Protein AF-A0A561W740-F1 (afdb_monomer_lite)

Organism: NCBI:txid1316803

pLDDT: mean 82.24, std 20.93, range [38.34, 98.56]

Foldseek 3Di:
DDDDPPPPPPPPPPPPDDDDVVVVVVVVVVVVVVLCVVCNPDDDVVPDPDFKDWDFDPVLVPCPPDDSVVRIDIDGLVVLVVLVVVVVVDDPPDDDPPVVNVVSVVSNVVVSVVVPDDDPPDDPPDDDDDDPDDDDDDDD

Sequence (140 aa):
MPLCLCRVPTRVVDVTDVLRVQDLRRVCGKLLDVVEEQFGGEIDLERIDVDFYWSIDLRSAFDLYGAPEAGIDLGQSSDDVAELHALLRRPADDVLVLWHDLQHLAGVLRLLAYLDLPKPGGAETSPQAGASGDEPFAAT

Se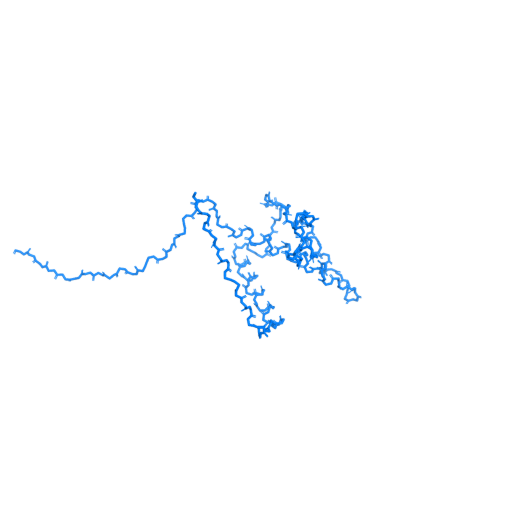condary structure (DSSP, 8-state):
--------------TT----HHHHHHHHHHHHHHHHHHH-S---GGG-S--EEEEE-TTGGG-TTS-GGGGEEEEEHHHHHHHHHHHHHS-TTSPP-HHHHHHHHHHHHHHHHHHTSPPTT-------------------

Structure (mmCIF, N/CA/C/O backbone):
data_AF-A0A561W740-F1
#
_entry.id   AF-A0A561W740-F1
#
loop_
_atom_site.group_PDB
_atom_site.id
_atom_site.type_symbol
_atom_site.label_atom_id
_atom_site.label_alt_id
_atom_site.label_comp_id
_atom_site.label_asym_id
_atom_site.label_entity_id
_atom_site.label_seq_id
_atom_site.pdbx_PDB_ins_code
_atom_site.Cartn_x
_atom_site.Cartn_y
_atom_site.Cartn_z
_atom_site.occupancy
_atom_site.B_iso_or_equiv
_atom_site.auth_seq_id
_atom_site.auth_comp_id
_atom_site.auth_asym_id
_atom_site.auth_atom_id
_atom_site.pdbx_PDB_model_num
ATOM 1 N N . MET A 1 1 ? 7.191 34.341 -27.445 1.00 42.94 1 MET A N 1
ATOM 2 C CA . MET A 1 1 ? 7.233 34.249 -25.970 1.00 42.94 1 MET A CA 1
ATOM 3 C C . MET A 1 1 ? 8.159 33.098 -25.613 1.00 42.94 1 MET A C 1
ATOM 5 O O . MET A 1 1 ? 7.923 32.022 -26.147 1.00 42.94 1 MET A O 1
ATOM 9 N N . PRO A 1 2 ? 9.249 33.300 -24.854 1.00 49.22 2 PRO A N 1
ATOM 10 C CA . PRO A 1 2 ? 10.182 32.217 -24.573 1.00 49.22 2 PRO A CA 1
ATOM 11 C C . PRO A 1 2 ? 9.639 31.334 -23.444 1.00 49.22 2 PRO A C 1
ATOM 13 O O . PRO A 1 2 ? 9.191 31.835 -22.414 1.00 49.22 2 PRO A O 1
ATOM 16 N N . LEU A 1 3 ? 9.666 30.021 -23.669 1.00 44.09 3 LEU A N 1
ATOM 17 C CA . LEU A 1 3 ? 9.343 29.005 -22.674 1.00 44.09 3 LEU A CA 1
ATOM 18 C C . LEU A 1 3 ? 10.391 29.064 -21.557 1.00 44.09 3 LEU A C 1
ATOM 20 O O . LEU A 1 3 ? 11.589 28.929 -21.806 1.00 44.09 3 LEU A O 1
ATOM 24 N N . CYS A 1 4 ? 9.934 29.295 -20.328 1.00 41.56 4 CYS A N 1
ATOM 25 C CA . CYS A 1 4 ? 10.762 29.186 -19.139 1.00 41.56 4 CYS A CA 1
ATOM 26 C C . CYS A 1 4 ? 11.057 27.697 -18.916 1.00 41.56 4 CYS A C 1
ATOM 28 O O . CYS A 1 4 ? 10.184 26.935 -18.508 1.00 41.56 4 CYS A O 1
ATOM 30 N N . LEU A 1 5 ? 12.273 27.266 -19.250 1.00 47.91 5 LEU A N 1
ATOM 31 C CA . LEU A 1 5 ? 12.777 25.947 -18.886 1.00 47.91 5 LEU A CA 1
ATOM 32 C C . LEU A 1 5 ? 12.950 25.916 -17.363 1.00 47.91 5 LEU A C 1
ATOM 34 O O . LEU A 1 5 ? 13.973 26.361 -16.839 1.00 47.91 5 LEU A O 1
ATOM 38 N N . CYS A 1 6 ? 11.955 25.395 -16.644 1.00 40.12 6 CYS A N 1
ATOM 39 C CA . CYS A 1 6 ? 12.134 24.959 -15.266 1.00 40.12 6 CYS A CA 1
ATOM 40 C C . CYS A 1 6 ? 13.156 23.819 -15.272 1.00 40.12 6 CYS A C 1
ATOM 42 O O . CYS A 1 6 ? 12.837 22.660 -15.521 1.00 40.12 6 CYS A O 1
ATOM 44 N N . ARG A 1 7 ? 14.420 24.173 -15.045 1.00 47.84 7 ARG A N 1
ATOM 45 C CA . ARG A 1 7 ? 15.500 23.233 -14.772 1.00 47.84 7 ARG A CA 1
ATOM 46 C C . ARG A 1 7 ? 15.112 22.468 -13.510 1.00 47.84 7 ARG A C 1
ATOM 48 O O . ARG A 1 7 ? 15.222 23.014 -12.417 1.00 47.84 7 ARG A O 1
ATOM 55 N N . VAL A 1 8 ? 14.629 21.236 -13.664 1.00 53.47 8 VAL A N 1
ATOM 56 C CA . VAL A 1 8 ? 14.453 20.312 -12.540 1.00 53.47 8 VAL A CA 1
ATOM 57 C C . VAL A 1 8 ? 15.831 20.172 -11.894 1.00 53.47 8 VAL A C 1
ATOM 59 O O . VAL A 1 8 ? 16.771 19.765 -12.584 1.00 53.47 8 VAL A O 1
ATOM 62 N N . PRO A 1 9 ? 16.027 20.569 -10.626 1.00 45.91 9 PRO A N 1
ATOM 63 C CA . PRO A 1 9 ? 17.284 20.298 -9.962 1.00 45.91 9 PRO A CA 1
ATOM 64 C C . PRO A 1 9 ? 17.392 18.780 -9.821 1.00 45.91 9 PRO A C 1
ATOM 66 O O . PRO A 1 9 ? 16.718 18.171 -8.995 1.00 45.91 9 PRO A O 1
ATOM 69 N N . THR A 1 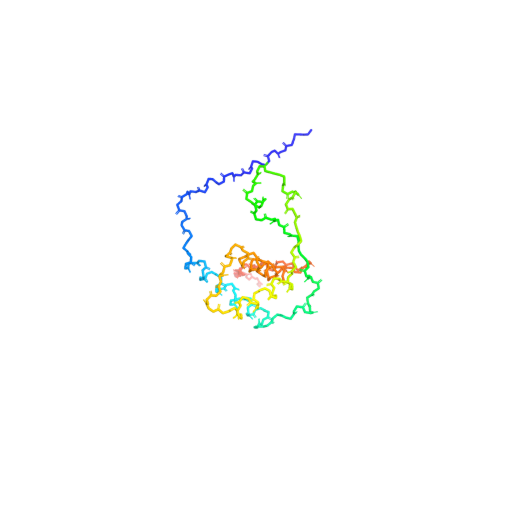10 ? 18.241 18.159 -10.639 1.00 52.53 10 THR A N 1
ATOM 70 C CA . THR A 1 10 ? 18.790 16.838 -10.346 1.00 52.53 10 THR A CA 1
ATOM 71 C C . THR A 1 10 ? 19.532 16.967 -9.025 1.00 52.53 10 THR A C 1
ATOM 73 O O . THR A 1 10 ? 20.695 17.374 -8.995 1.00 52.53 10 THR A O 1
ATOM 76 N N . ARG A 1 11 ? 18.856 16.659 -7.914 1.00 53.34 11 ARG A N 1
ATOM 77 C CA . ARG A 1 11 ? 19.560 16.181 -6.730 1.00 53.34 11 ARG A CA 1
ATOM 78 C C . ARG A 1 11 ? 20.316 14.949 -7.202 1.00 53.34 11 ARG A C 1
ATOM 80 O O . ARG A 1 11 ? 19.715 13.922 -7.496 1.00 53.34 11 ARG A O 1
ATOM 87 N N . VAL A 1 12 ? 21.631 15.089 -7.329 1.00 54.59 12 VAL A N 1
ATOM 88 C CA . VAL A 1 12 ? 22.525 13.946 -7.206 1.00 54.59 12 VAL A CA 1
ATOM 89 C C . VAL A 1 12 ? 22.203 13.392 -5.826 1.00 54.59 12 VAL A C 1
ATOM 91 O O . VAL A 1 12 ? 22.457 14.062 -4.826 1.00 54.59 12 VAL A O 1
ATOM 94 N N . VAL A 1 13 ? 21.508 12.258 -5.776 1.00 57.84 13 VAL A N 1
ATOM 95 C CA . VAL A 1 13 ? 21.392 11.492 -4.540 1.00 57.84 13 VAL A CA 1
ATOM 96 C C . VAL A 1 13 ? 22.833 11.165 -4.179 1.00 57.84 13 VAL A C 1
ATOM 98 O O . VAL A 1 13 ? 23.520 10.508 -4.961 1.00 57.84 13 VAL A O 1
ATOM 101 N N . ASP A 1 14 ? 23.332 11.723 -3.081 1.00 50.41 14 ASP A N 1
ATOM 102 C CA . ASP A 1 14 ? 24.617 11.293 -2.551 1.00 50.41 14 ASP A CA 1
ATOM 103 C C . ASP A 1 14 ? 24.439 9.804 -2.232 1.00 50.41 14 ASP A C 1
ATOM 105 O O . ASP A 1 14 ? 23.558 9.432 -1.456 1.00 50.41 14 ASP A O 1
ATOM 109 N N . VAL A 1 15 ? 25.153 8.928 -2.945 1.00 56.97 15 VAL A N 1
ATOM 110 C CA . VAL A 1 15 ? 24.934 7.470 -2.921 1.00 56.97 15 VAL A CA 1
ATOM 111 C C . VAL A 1 15 ? 25.565 6.889 -1.652 1.00 56.97 15 VAL A C 1
ATOM 113 O O . VAL A 1 15 ? 26.470 6.060 -1.689 1.00 56.97 15 VAL A O 1
ATOM 116 N N . THR A 1 16 ? 25.111 7.384 -0.505 1.00 61.09 16 THR A N 1
ATOM 117 C CA . THR A 1 16 ? 25.452 6.914 0.839 1.00 61.09 16 THR A CA 1
ATOM 118 C C . THR A 1 16 ? 24.219 6.706 1.724 1.00 61.09 16 THR A C 1
ATOM 120 O O . THR A 1 16 ? 24.360 6.195 2.836 1.00 61.09 16 THR A O 1
ATOM 123 N N . ASP A 1 17 ? 23.006 6.982 1.231 1.00 76.00 17 ASP A N 1
ATOM 124 C CA . ASP A 1 17 ? 21.766 6.719 1.965 1.00 76.00 17 ASP A CA 1
ATOM 125 C C . ASP A 1 17 ? 21.437 5.216 1.987 1.00 76.00 17 ASP A C 1
ATOM 127 O O . ASP A 1 17 ? 20.763 4.661 1.118 1.00 76.00 17 ASP A O 1
ATOM 131 N N . VAL A 1 18 ? 21.938 4.524 3.011 1.00 88.75 18 VAL A N 1
ATOM 132 C CA . VAL A 1 18 ? 21.580 3.131 3.297 1.00 88.75 18 VAL A CA 1
ATOM 133 C C . VAL A 1 18 ? 20.199 3.087 3.957 1.00 88.75 18 VAL A C 1
ATOM 135 O O . VAL A 1 18 ? 20.057 3.407 5.137 1.00 88.75 18 VAL A O 1
ATOM 138 N N . LEU A 1 19 ? 19.182 2.604 3.237 1.00 89.81 19 LEU A N 1
ATOM 139 C CA . LEU A 1 19 ? 17.891 2.255 3.837 1.00 89.81 19 LEU A CA 1
ATOM 140 C C . LEU A 1 19 ? 18.016 0.942 4.619 1.00 89.81 19 LEU A C 1
ATOM 142 O O . LEU A 1 19 ? 18.062 -0.149 4.048 1.00 89.81 19 LEU A O 1
ATOM 146 N N . ARG A 1 20 ? 18.029 1.021 5.951 1.00 95.12 20 ARG A N 1
ATOM 147 C CA . ARG A 1 20 ? 17.953 -0.182 6.786 1.00 95.12 20 ARG A CA 1
ATOM 148 C C . ARG A 1 20 ? 16.519 -0.707 6.783 1.00 95.12 20 ARG A C 1
ATOM 150 O O . ARG A 1 20 ? 15.594 0.010 7.152 1.00 95.12 20 ARG A O 1
ATOM 157 N N . VAL A 1 21 ? 16.340 -1.998 6.504 1.00 96.38 21 VAL A N 1
ATOM 158 C CA . VAL A 1 21 ? 15.024 -2.674 6.578 1.00 96.38 21 VAL A CA 1
ATOM 159 C C . VAL A 1 21 ? 14.366 -2.501 7.956 1.00 96.38 21 VAL A C 1
ATOM 161 O O . VAL A 1 21 ? 13.147 -2.410 8.069 1.00 96.38 21 VAL A O 1
ATOM 164 N N . GLN A 1 22 ? 15.167 -2.409 9.022 1.00 97.50 22 GLN A N 1
ATOM 165 C CA . GLN A 1 22 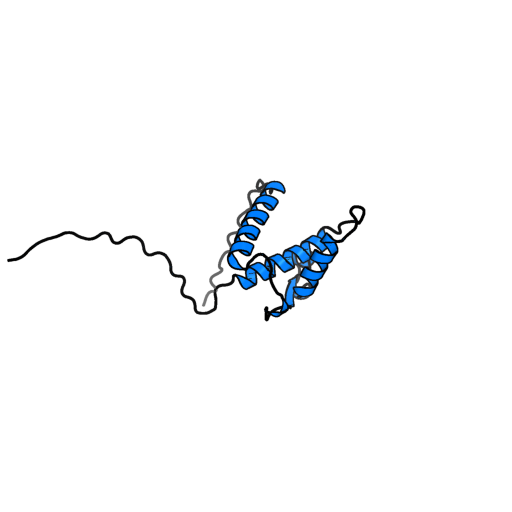? 14.658 -2.130 10.365 1.00 97.50 22 GLN A CA 1
ATOM 166 C C . GLN A 1 22 ? 14.040 -0.731 10.486 1.00 97.50 22 GLN A C 1
ATOM 168 O O . GLN A 1 22 ? 13.037 -0.577 11.179 1.00 97.50 22 GLN A O 1
ATOM 173 N N . ASP A 1 23 ? 14.621 0.272 9.831 1.00 97.06 23 ASP A N 1
ATOM 174 C CA . ASP A 1 23 ? 14.085 1.630 9.847 1.00 97.06 23 ASP A CA 1
ATOM 175 C C . ASP A 1 23 ? 12.818 1.711 8.994 1.00 97.06 23 ASP A C 1
ATOM 177 O O . ASP A 1 23 ? 11.838 2.295 9.447 1.00 97.06 23 ASP A O 1
ATOM 181 N N . LEU A 1 24 ? 12.771 1.001 7.858 1.00 96.31 24 LEU A N 1
ATOM 182 C CA . LEU A 1 24 ? 11.537 0.830 7.085 1.00 96.31 24 LEU A CA 1
ATOM 183 C C . LEU A 1 24 ? 10.418 0.228 7.947 1.00 96.31 24 LEU A C 1
ATOM 185 O O . LEU A 1 24 ? 9.336 0.798 8.027 1.00 96.31 24 LEU A O 1
ATOM 189 N N . ARG A 1 25 ? 10.694 -0.861 8.677 1.00 98.25 25 ARG A N 1
ATOM 190 C CA . ARG A 1 25 ? 9.710 -1.478 9.583 1.00 98.25 25 ARG A CA 1
ATOM 191 C C . ARG A 1 25 ? 9.200 -0.501 10.646 1.00 98.25 25 ARG A C 1
ATOM 193 O O . ARG A 1 25 ? 8.010 -0.486 10.933 1.00 98.25 25 ARG A O 1
ATOM 200 N N . ARG A 1 26 ? 10.090 0.308 11.233 1.00 98.31 26 ARG A N 1
ATOM 201 C CA . ARG A 1 26 ? 9.721 1.315 12.246 1.00 98.31 26 ARG A CA 1
ATOM 202 C C . ARG A 1 26 ? 8.848 2.420 11.664 1.00 98.31 26 ARG A C 1
ATOM 204 O O . ARG A 1 26 ? 7.908 2.840 12.325 1.00 98.31 26 ARG A O 1
ATOM 211 N N . VAL A 1 27 ? 9.171 2.901 10.465 1.00 97.69 27 VAL A N 1
ATOM 212 C CA . VAL A 1 27 ? 8.371 3.922 9.778 1.00 97.69 27 VAL A CA 1
ATOM 213 C C . VAL A 1 27 ? 6.999 3.362 9.420 1.00 97.69 27 VAL A C 1
ATOM 215 O O . VAL A 1 27 ? 6.006 4.002 9.741 1.00 97.69 27 VAL A O 1
ATOM 218 N N . CYS A 1 28 ? 6.930 2.152 8.855 1.00 97.50 28 CYS A N 1
ATOM 219 C CA . CYS A 1 28 ? 5.657 1.488 8.575 1.00 97.50 28 CYS A CA 1
ATOM 220 C C . CYS A 1 28 ? 4.808 1.338 9.841 1.00 97.50 28 CYS A C 1
ATOM 222 O O . CYS A 1 28 ? 3.646 1.711 9.809 1.00 97.50 28 CYS A O 1
ATOM 224 N N . GLY A 1 29 ? 5.388 0.872 10.955 1.00 98.19 29 GLY A N 1
ATOM 225 C CA . GLY A 1 29 ? 4.671 0.770 12.231 1.00 98.19 29 GLY A CA 1
ATOM 226 C C . GLY A 1 29 ? 4.072 2.106 12.669 1.00 98.19 29 GLY A C 1
ATOM 227 O O . GLY A 1 29 ? 2.870 2.198 12.840 1.00 98.19 29 GLY A O 1
ATOM 228 N N . LYS A 1 30 ? 4.882 3.172 12.714 1.00 98.50 30 LYS A N 1
ATOM 229 C CA . LYS A 1 30 ? 4.399 4.514 13.084 1.00 98.50 30 LYS A CA 1
ATOM 230 C C . LYS A 1 30 ? 3.262 5.024 12.198 1.00 98.50 30 LYS A C 1
ATOM 232 O O . LYS A 1 30 ? 2.365 5.692 12.692 1.00 98.50 30 LYS A O 1
ATOM 237 N N . LEU A 1 31 ? 3.337 4.783 10.889 1.00 98.38 31 LEU A N 1
ATOM 238 C CA . LEU A 1 31 ? 2.295 5.219 9.959 1.00 98.38 31 LEU A CA 1
ATOM 239 C C . LEU A 1 31 ? 1.015 4.401 10.136 1.00 98.38 31 LEU A C 1
ATOM 241 O O . LEU A 1 31 ? -0.068 4.969 10.089 1.00 98.38 31 LEU A O 1
ATOM 245 N N . LEU A 1 32 ? 1.138 3.092 10.367 1.00 97.94 32 LEU A N 1
ATOM 246 C CA . LEU A 1 32 ? -0.006 2.222 10.625 1.00 97.94 32 LEU A CA 1
ATOM 247 C C . LEU A 1 32 ? -0.666 2.525 11.977 1.00 97.94 32 LEU A C 1
ATOM 249 O O . LEU A 1 32 ? -1.888 2.514 12.034 1.00 97.94 32 LEU A O 1
ATOM 253 N N . ASP A 1 33 ? 0.106 2.891 13.006 1.00 98.56 33 ASP A N 1
ATOM 254 C CA . ASP A 1 33 ? -0.435 3.370 14.286 1.00 98.56 33 ASP A CA 1
ATOM 255 C C . ASP A 1 33 ? -1.322 4.614 14.062 1.00 98.56 33 ASP A C 1
ATOM 257 O O . ASP A 1 33 ? -2.450 4.677 14.538 1.00 98.56 33 ASP A O 1
ATOM 261 N N . VAL A 1 34 ? -0.854 5.583 13.261 1.00 98.19 34 VAL A N 1
ATOM 262 C CA . VAL A 1 34 ? -1.638 6.786 12.913 1.00 98.19 34 VAL A CA 1
ATOM 263 C C . VAL A 1 34 ? -2.876 6.439 12.077 1.00 98.19 34 VAL A C 1
ATOM 265 O O . VAL A 1 34 ? -3.935 7.025 12.277 1.00 98.19 34 VAL A O 1
ATOM 268 N N . VAL A 1 35 ? -2.770 5.494 11.140 1.00 97.62 35 VAL A N 1
ATOM 269 C CA . VAL A 1 35 ? -3.922 5.003 10.363 1.00 97.62 35 VAL A CA 1
ATOM 270 C C . VAL A 1 35 ? -4.972 4.389 11.289 1.00 97.62 35 VAL A C 1
ATOM 272 O O . VAL A 1 35 ? -6.149 4.713 11.158 1.00 97.62 35 VAL A O 1
ATOM 275 N N . GLU A 1 36 ? -4.564 3.552 12.242 1.00 98.00 36 GLU A N 1
ATOM 276 C CA . GLU A 1 36 ? -5.470 2.938 13.216 1.00 98.00 36 GLU A CA 1
ATOM 277 C C . GLU A 1 36 ? -6.125 3.989 14.127 1.00 98.00 36 GLU A C 1
ATOM 279 O O . GLU A 1 36 ? -7.327 3.921 14.382 1.00 98.00 36 GLU A O 1
ATOM 284 N N . GLU A 1 37 ? -5.380 5.010 14.560 1.00 97.94 37 GLU A N 1
ATOM 285 C CA . GLU A 1 37 ? -5.930 6.142 15.320 1.00 97.94 37 GLU A CA 1
ATOM 286 C C . GLU A 1 37 ? -6.981 6.936 14.524 1.00 97.94 37 GLU A C 1
ATOM 288 O O . GLU A 1 37 ? -7.986 7.370 15.094 1.00 97.94 37 GLU A O 1
ATOM 293 N N . GLN A 1 38 ? -6.765 7.137 13.220 1.00 96.00 38 GLN A N 1
ATOM 294 C CA . GLN A 1 38 ? -7.649 7.941 12.368 1.00 96.00 38 GLN A CA 1
ATOM 295 C C . GLN A 1 38 ? -8.880 7.180 11.860 1.00 96.00 38 GLN A C 1
ATOM 297 O O . GLN A 1 38 ? -9.982 7.733 11.839 1.00 96.00 38 GLN A O 1
ATOM 302 N N . PHE A 1 39 ? -8.702 5.931 11.432 1.00 95.44 39 PHE A N 1
ATOM 303 C CA . PHE A 1 39 ? -9.732 5.151 10.738 1.00 95.44 39 PHE A CA 1
ATOM 304 C C . PHE A 1 39 ? -10.296 4.001 11.584 1.00 95.44 39 PHE A C 1
ATOM 306 O O . PHE A 1 39 ? -11.320 3.426 11.218 1.00 95.44 39 PHE A O 1
ATOM 313 N N . GLY A 1 40 ? -9.686 3.707 12.735 1.00 96.38 40 GLY A N 1
ATOM 314 C CA . GLY A 1 40 ? -9.994 2.547 13.567 1.00 96.38 40 GLY A CA 1
ATOM 315 C C . GLY A 1 40 ? -9.188 1.305 13.174 1.00 96.38 40 GLY A C 1
ATOM 316 O O . GLY A 1 40 ? -8.475 1.286 12.173 1.00 96.38 40 GLY A O 1
ATOM 317 N N . GLY A 1 41 ? -9.322 0.238 13.967 1.00 95.88 41 GLY A N 1
ATOM 318 C CA . GLY A 1 41 ? -8.618 -1.035 13.740 1.00 95.88 41 GLY A CA 1
ATOM 319 C C . GLY A 1 41 ? -9.166 -1.881 12.583 1.00 95.88 41 GLY A C 1
ATOM 320 O O . GLY A 1 41 ? -8.581 -2.907 12.245 1.00 95.88 41 GLY A O 1
ATOM 321 N N . GLU A 1 42 ? -10.280 -1.469 11.974 1.00 95.25 42 GLU A N 1
ATOM 322 C CA . GLU A 1 42 ? -10.905 -2.144 10.837 1.00 95.25 42 GLU A CA 1
ATOM 323 C C . GLU A 1 42 ? -11.351 -1.109 9.802 1.00 95.25 42 GLU A C 1
ATOM 325 O O . GLU A 1 42 ? -11.991 -0.113 10.138 1.00 95.25 42 GLU A O 1
ATOM 330 N N . ILE A 1 43 ? -11.038 -1.371 8.533 1.00 93.81 43 ILE A N 1
ATOM 331 C CA . ILE A 1 43 ? -11.474 -0.556 7.400 1.00 93.81 43 ILE A CA 1
ATOM 332 C C . ILE A 1 43 ? -12.434 -1.398 6.567 1.00 93.81 43 ILE A C 1
ATOM 334 O O . ILE A 1 43 ? -12.045 -2.393 5.959 1.00 93.81 43 ILE A O 1
ATOM 338 N N . ASP A 1 44 ? -13.697 -0.988 6.553 1.00 94.06 44 ASP A N 1
ATOM 339 C CA . ASP A 1 44 ? -14.753 -1.644 5.790 1.00 94.06 44 ASP A CA 1
ATOM 340 C C . ASP A 1 44 ? -14.756 -1.137 4.340 1.00 94.06 44 ASP A C 1
ATOM 342 O O . ASP A 1 44 ? -15.190 -0.015 4.058 1.00 94.06 44 ASP A O 1
ATOM 346 N N . LEU A 1 45 ? -14.261 -1.976 3.423 1.00 93.50 45 LEU A N 1
ATOM 347 C CA . LEU A 1 45 ? -14.176 -1.653 1.998 1.00 93.50 45 LEU A CA 1
ATOM 348 C C . LEU A 1 45 ? -15.549 -1.444 1.345 1.00 93.50 45 LEU A C 1
ATOM 350 O O . LEU A 1 45 ? -15.629 -0.706 0.370 1.00 93.50 45 LEU A O 1
ATOM 354 N N . GLU A 1 46 ? -16.637 -2.018 1.875 1.00 93.19 46 GLU A N 1
ATOM 355 C CA . GLU A 1 46 ? -17.984 -1.812 1.313 1.00 93.19 46 GLU A CA 1
ATOM 356 C C . GLU A 1 46 ? -18.473 -0.367 1.497 1.00 93.19 46 GLU A C 1
ATOM 358 O O . GLU A 1 46 ? -19.375 0.097 0.796 1.00 93.19 46 GLU A O 1
ATOM 363 N N . ARG A 1 47 ? -17.880 0.362 2.450 1.00 92.38 47 ARG A N 1
ATOM 364 C CA . ARG A 1 47 ? -18.203 1.764 2.754 1.00 92.38 47 ARG A CA 1
ATOM 365 C C . ARG A 1 47 ? -17.332 2.758 1.993 1.00 92.38 47 ARG A C 1
ATOM 367 O O . ARG A 1 47 ? -17.537 3.964 2.145 1.00 92.38 47 ARG A O 1
ATOM 374 N N . ILE A 1 48 ? -16.369 2.267 1.220 1.00 92.81 48 ILE A N 1
ATOM 375 C CA . ILE A 1 48 ? -15.453 3.066 0.415 1.00 92.81 48 ILE A CA 1
ATOM 376 C C . ILE A 1 48 ? -15.969 3.069 -1.027 1.00 92.81 48 ILE A C 1
ATOM 378 O O . ILE A 1 48 ? -16.325 2.036 -1.584 1.00 92.81 48 ILE A O 1
ATOM 382 N N . ASP A 1 49 ? -16.036 4.248 -1.639 1.00 92.81 49 ASP A N 1
ATOM 383 C CA . ASP A 1 49 ? -16.573 4.457 -2.990 1.00 92.81 49 ASP A CA 1
ATOM 384 C C . ASP A 1 49 ? -15.517 4.336 -4.105 1.00 92.81 49 ASP A C 1
ATOM 386 O O . ASP A 1 49 ? -15.819 4.545 -5.282 1.00 92.81 49 ASP A O 1
ATOM 390 N N . VAL A 1 50 ? -14.288 3.962 -3.745 1.00 93.94 50 VAL A N 1
ATOM 391 C CA . VAL A 1 50 ? -13.165 3.709 -4.647 1.00 93.94 50 VAL A CA 1
ATOM 392 C C . VAL A 1 50 ? -12.627 2.293 -4.445 1.00 93.94 50 VAL A C 1
ATOM 394 O O . VAL A 1 50 ? -12.380 1.862 -3.324 1.00 93.94 50 VAL A O 1
ATOM 397 N N . ASP A 1 51 ? -12.415 1.574 -5.544 1.00 96.88 51 ASP A N 1
ATOM 398 C CA . ASP A 1 51 ? -11.790 0.245 -5.517 1.00 96.88 51 ASP A CA 1
ATOM 399 C C . ASP A 1 51 ? -10.623 0.183 -6.506 1.00 96.88 51 ASP A C 1
ATOM 401 O O . ASP A 1 51 ? -9.498 -0.164 -6.148 1.00 96.88 51 ASP A O 1
ATOM 405 N N . PHE A 1 52 ? -10.862 0.628 -7.739 1.00 97.81 52 PHE A N 1
ATOM 406 C CA . PHE A 1 52 ? -9.847 0.664 -8.785 1.00 97.81 52 PHE A CA 1
ATOM 407 C C . PHE A 1 52 ? -8.921 1.874 -8.671 1.00 97.81 52 PHE A C 1
ATOM 409 O O . PHE A 1 52 ? -9.359 2.994 -8.400 1.00 97.81 52 PHE A O 1
ATOM 416 N N . TYR A 1 53 ? -7.647 1.664 -8.986 1.00 97.06 53 TYR A N 1
ATOM 417 C CA . TYR A 1 53 ? -6.6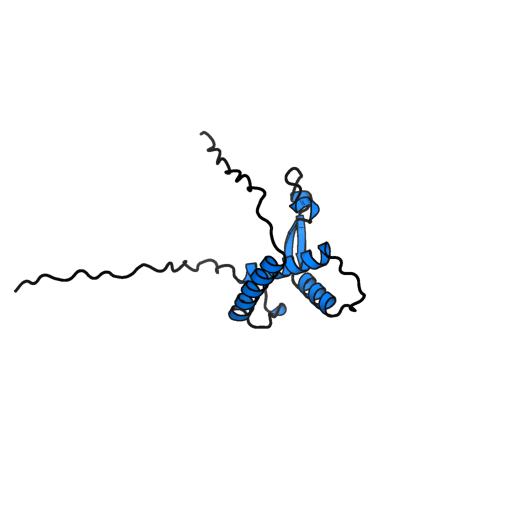60 2.727 -9.131 1.00 97.06 53 TYR A CA 1
ATOM 418 C C . TYR A 1 53 ? -5.752 2.469 -10.332 1.00 97.06 53 TYR A C 1
ATOM 420 O O . TYR A 1 53 ? -5.480 1.330 -10.704 1.00 97.06 53 TYR A O 1
ATOM 428 N N . TRP A 1 54 ? -5.245 3.546 -10.930 1.00 97.00 54 TRP A N 1
ATOM 429 C CA . TRP A 1 54 ? -4.200 3.436 -11.943 1.00 97.00 54 TRP A CA 1
ATOM 430 C C . TRP A 1 54 ? -2.883 3.033 -11.287 1.00 97.00 54 TRP A C 1
ATOM 432 O O . TRP A 1 54 ? -2.411 3.693 -10.355 1.00 97.00 54 TRP A O 1
ATOM 442 N N . SER A 1 55 ? -2.279 1.970 -11.795 1.00 94.44 55 SER A N 1
ATOM 443 C CA . SER A 1 55 ? -0.945 1.518 -11.434 1.00 94.44 55 SER A CA 1
ATOM 444 C C . SER A 1 55 ? -0.023 1.605 -12.653 1.00 94.44 55 SER A C 1
ATOM 446 O O . SER A 1 55 ? -0.459 1.823 -13.784 1.00 94.44 55 SER A O 1
ATOM 448 N N . ILE A 1 56 ? 1.279 1.510 -12.408 1.00 94.19 56 ILE A N 1
ATOM 449 C CA . ILE A 1 56 ? 2.276 1.305 -13.457 1.00 94.19 56 ILE A CA 1
ATOM 450 C C . ILE A 1 56 ? 2.978 0.001 -13.105 1.00 94.19 56 ILE A C 1
ATOM 452 O O . ILE A 1 56 ? 3.368 -0.182 -11.944 1.00 94.19 56 ILE A O 1
ATOM 456 N N . ASP A 1 57 ? 3.129 -0.903 -14.071 1.00 90.88 57 ASP A N 1
ATOM 457 C CA . ASP A 1 57 ? 3.816 -2.169 -13.845 1.00 90.88 57 ASP A CA 1
ATOM 458 C C . ASP A 1 57 ? 5.251 -1.938 -13.338 1.00 90.88 57 ASP A C 1
ATOM 460 O O . ASP A 1 57 ? 5.900 -0.932 -13.640 1.00 90.88 57 ASP A O 1
ATOM 464 N N . LEU A 1 58 ? 5.770 -2.883 -12.549 1.00 92.00 58 LEU A N 1
ATOM 465 C CA . LEU A 1 58 ? 7.032 -2.693 -11.832 1.00 92.00 58 LEU A CA 1
ATOM 466 C C . LEU A 1 58 ? 8.226 -2.436 -12.757 1.00 92.00 58 LEU A C 1
ATOM 468 O O . LEU A 1 58 ? 9.168 -1.768 -12.350 1.00 92.00 58 LEU A O 1
ATOM 472 N N . ARG A 1 59 ? 8.232 -2.965 -13.983 1.00 91.88 59 ARG A N 1
ATOM 473 C CA . ARG A 1 59 ? 9.354 -2.738 -14.901 1.00 91.88 59 ARG A CA 1
ATOM 474 C C . ARG A 1 59 ? 9.276 -1.329 -15.464 1.00 91.88 59 ARG A C 1
ATOM 476 O O . ARG A 1 59 ? 10.269 -0.608 -15.394 1.00 91.88 59 ARG A O 1
ATOM 483 N N . SER A 1 60 ? 8.100 -0.925 -15.936 1.00 94.06 60 SER A N 1
ATOM 484 C CA . SER A 1 60 ? 7.878 0.420 -16.473 1.00 94.06 60 SER A CA 1
ATOM 485 C C . SER A 1 60 ? 8.062 1.506 -15.411 1.00 94.06 60 SER A C 1
ATOM 487 O O . SER A 1 60 ? 8.615 2.561 -15.705 1.00 94.06 60 SER A O 1
ATOM 489 N N . ALA A 1 61 ? 7.709 1.236 -14.149 1.00 92.81 61 ALA A N 1
ATOM 490 C CA . ALA A 1 61 ? 7.904 2.170 -13.038 1.00 92.81 61 ALA A CA 1
ATOM 491 C C . ALA A 1 61 ? 9.384 2.529 -12.779 1.00 92.81 61 ALA A C 1
ATOM 493 O O . ALA A 1 61 ? 9.666 3.565 -12.175 1.00 92.81 61 ALA A O 1
ATOM 494 N N . PHE A 1 62 ? 10.325 1.693 -13.234 1.00 94.19 62 PHE A N 1
ATOM 495 C CA . PHE A 1 62 ? 11.770 1.918 -13.110 1.00 94.19 62 PHE A CA 1
ATOM 496 C C . PHE A 1 62 ? 12.468 2.157 -14.462 1.00 94.19 62 PHE A C 1
ATOM 498 O O . PHE A 1 62 ? 13.679 2.392 -14.483 1.00 94.19 62 PHE A O 1
ATOM 505 N N . ASP A 1 63 ? 11.734 2.147 -15.579 1.00 94.19 63 ASP A N 1
ATOM 506 C CA . ASP A 1 63 ? 12.256 2.469 -16.909 1.00 94.19 63 ASP A CA 1
ATOM 507 C C . ASP A 1 63 ? 11.970 3.931 -17.275 1.00 94.19 63 ASP A C 1
ATOM 509 O O . ASP A 1 63 ? 11.001 4.262 -17.955 1.00 94.19 63 ASP A O 1
ATOM 513 N N . LEU A 1 64 ? 12.853 4.826 -16.827 1.00 90.38 64 LEU A N 1
ATOM 514 C CA . LEU A 1 64 ? 12.727 6.270 -17.056 1.00 90.38 64 LEU A CA 1
ATOM 515 C C . LEU A 1 64 ? 12.797 6.672 -18.542 1.00 90.38 64 LEU A C 1
ATOM 517 O O . LEU A 1 64 ? 12.365 7.768 -18.900 1.00 90.38 64 LEU A O 1
ATOM 521 N N . TYR A 1 65 ? 13.394 5.834 -19.390 1.00 93.25 65 TYR A N 1
ATOM 522 C CA . TYR A 1 65 ? 13.592 6.133 -20.811 1.00 93.25 65 TYR A CA 1
ATOM 523 C C . TYR A 1 65 ? 12.569 5.435 -21.712 1.00 93.25 65 TYR A C 1
ATOM 525 O O . TYR A 1 65 ? 12.492 5.753 -22.902 1.00 93.25 65 TYR A O 1
ATOM 533 N N . GLY A 1 66 ? 11.805 4.497 -21.155 1.00 88.81 66 GLY A N 1
ATOM 534 C CA . GLY A 1 66 ? 10.677 3.851 -21.804 1.00 88.81 66 GLY A CA 1
ATOM 535 C C . GLY A 1 66 ? 9.448 4.754 -21.912 1.00 88.81 66 GLY A C 1
ATOM 536 O O . GLY A 1 66 ? 9.429 5.899 -21.461 1.00 88.81 66 GLY A O 1
ATOM 537 N N . ALA A 1 67 ? 8.405 4.212 -22.538 1.00 88.31 67 ALA A N 1
ATOM 538 C CA . ALA A 1 67 ? 7.093 4.841 -22.647 1.00 88.31 67 ALA A CA 1
ATOM 539 C C . ALA A 1 67 ? 6.215 4.383 -21.463 1.00 88.31 67 ALA A C 1
ATOM 541 O O . ALA A 1 67 ? 5.709 3.257 -21.508 1.00 88.31 67 ALA A O 1
ATOM 542 N N . PRO A 1 68 ? 6.040 5.188 -20.395 1.00 86.19 68 PRO A N 1
ATOM 543 C CA . PRO A 1 68 ? 5.325 4.760 -19.189 1.00 86.19 68 PRO A CA 1
ATOM 544 C C . PRO A 1 68 ? 3.856 4.413 -19.458 1.00 86.19 68 PRO A C 1
ATOM 546 O O . PRO A 1 68 ? 3.288 3.584 -18.754 1.00 86.19 68 PRO A O 1
ATOM 549 N N . GLU A 1 69 ? 3.245 4.992 -20.495 1.00 91.38 69 GLU A N 1
ATOM 550 C CA . GLU A 1 69 ? 1.877 4.693 -20.919 1.00 91.38 69 GLU A CA 1
ATOM 551 C C . GLU A 1 69 ? 1.671 3.235 -21.344 1.00 91.38 69 GLU A C 1
ATOM 553 O O . GLU A 1 69 ? 0.568 2.714 -21.206 1.00 91.38 69 GLU A O 1
ATOM 558 N N . ALA A 1 70 ? 2.725 2.566 -21.825 1.00 87.88 70 ALA A N 1
ATOM 559 C CA . ALA A 1 70 ? 2.668 1.154 -22.193 1.00 87.88 70 ALA A CA 1
ATOM 560 C C . ALA A 1 70 ? 2.601 0.230 -20.967 1.00 87.88 70 ALA A C 1
ATOM 562 O O . ALA A 1 70 ? 2.214 -0.928 -21.105 1.00 87.88 70 ALA A O 1
ATOM 563 N N . GLY A 1 71 ? 2.981 0.747 -19.797 1.00 90.56 71 GLY A N 1
ATOM 564 C CA . GLY A 1 71 ? 2.955 0.045 -18.520 1.00 90.56 71 GLY A CA 1
ATOM 565 C C . GLY A 1 71 ? 1.826 0.473 -17.594 1.00 90.56 71 GLY A C 1
ATOM 566 O O . GLY A 1 71 ? 1.819 0.052 -16.441 1.00 90.56 71 GLY A O 1
ATOM 567 N N . ILE A 1 72 ? 0.906 1.333 -18.051 1.00 95.38 72 ILE A N 1
ATOM 568 C CA . ILE A 1 72 ? -0.280 1.687 -17.266 1.00 95.38 72 ILE A CA 1
ATOM 569 C C . ILE A 1 72 ? -1.155 0.444 -17.131 1.00 95.38 72 ILE A C 1
ATOM 571 O O . ILE A 1 72 ? -1.551 -0.160 -18.127 1.00 95.38 72 ILE A O 1
ATOM 575 N N . ASP A 1 73 ? -1.487 0.120 -15.890 1.00 93.56 73 ASP A N 1
ATOM 576 C CA . ASP A 1 73 ? -2.331 -1.007 -15.523 1.00 93.56 73 ASP A CA 1
ATOM 577 C C . ASP A 1 73 ? -3.390 -0.567 -14.497 1.00 93.56 73 ASP A C 1
ATOM 579 O O . ASP A 1 73 ? -3.392 0.572 -14.010 1.00 93.56 73 ASP A O 1
ATOM 583 N N . LEU A 1 74 ? -4.337 -1.452 -14.201 1.00 95.31 74 LEU A N 1
ATOM 584 C CA . LEU A 1 74 ? -5.378 -1.247 -13.203 1.00 95.31 74 LEU A CA 1
ATOM 585 C C . LEU A 1 74 ? -5.100 -2.121 -11.984 1.00 95.31 74 LEU A C 1
ATOM 587 O O . LEU A 1 74 ? -5.091 -3.344 -12.070 1.00 95.31 74 LEU A O 1
ATOM 591 N N . GLY A 1 75 ? -4.910 -1.479 -10.835 1.00 96.44 75 GLY A N 1
ATOM 592 C CA . GLY A 1 75 ? -4.979 -2.142 -9.538 1.00 96.44 75 GLY A CA 1
ATOM 593 C C . GLY A 1 75 ? -6.397 -2.102 -8.971 1.00 96.44 75 GLY A C 1
ATOM 594 O O . GLY A 1 75 ? -7.197 -1.233 -9.335 1.00 96.44 75 GLY A O 1
ATOM 595 N N . GLN A 1 76 ? -6.696 -3.025 -8.060 1.00 97.94 76 GLN A N 1
ATOM 596 C CA . GLN A 1 76 ? -7.980 -3.125 -7.374 1.00 97.94 76 GLN A CA 1
ATOM 597 C C . GLN A 1 76 ? -7.733 -3.338 -5.878 1.00 97.94 76 GLN A C 1
ATOM 599 O O . GLN A 1 76 ? -7.103 -4.308 -5.469 1.00 97.94 76 GLN A O 1
ATOM 604 N N . SER A 1 77 ? -8.235 -2.425 -5.054 1.00 98.19 77 SER A N 1
ATOM 605 C CA . SER A 1 77 ? -7.962 -2.389 -3.616 1.00 98.19 77 SER A CA 1
ATOM 606 C C . SER A 1 77 ? -8.520 -3.609 -2.886 1.00 98.19 77 SER A C 1
ATOM 608 O O . SER A 1 77 ? -7.895 -4.132 -1.966 1.00 98.19 77 SER A O 1
ATOM 610 N N . SER A 1 78 ? -9.694 -4.080 -3.298 1.00 98.00 78 SER A N 1
ATOM 611 C CA . SER A 1 78 ? -10.314 -5.283 -2.752 1.00 98.00 78 SER A CA 1
ATOM 612 C C . SER A 1 78 ? -9.534 -6.555 -3.097 1.00 98.00 78 SER A C 1
ATOM 614 O O . SER A 1 78 ? -9.450 -7.448 -2.253 1.00 98.00 78 SER A O 1
ATOM 616 N N . ASP A 1 79 ? -8.908 -6.615 -4.276 1.00 97.94 79 ASP A N 1
ATOM 617 C CA . ASP A 1 79 ? -7.993 -7.698 -4.656 1.00 97.94 79 ASP A CA 1
ATOM 618 C C . ASP A 1 79 ? -6.709 -7.645 -3.816 1.00 97.94 79 ASP A C 1
ATOM 620 O O . ASP A 1 79 ? -6.332 -8.633 -3.190 1.00 97.94 79 ASP A O 1
ATOM 624 N N . ASP A 1 80 ? -6.118 -6.453 -3.670 1.00 98.12 80 ASP A N 1
ATOM 625 C CA . ASP A 1 80 ? -4.941 -6.236 -2.824 1.00 98.12 80 ASP A CA 1
ATOM 626 C C . ASP A 1 80 ? -5.187 -6.688 -1.369 1.00 98.12 80 ASP A C 1
ATOM 628 O O . ASP A 1 80 ? -4.368 -7.396 -0.777 1.00 98.12 80 ASP A O 1
ATOM 632 N N . VAL A 1 81 ? -6.339 -6.339 -0.784 1.00 97.94 81 VAL A N 1
ATOM 633 C CA . VAL A 1 81 ? -6.722 -6.776 0.571 1.00 97.94 81 VAL A CA 1
ATOM 634 C C . VAL A 1 81 ? -6.976 -8.286 0.632 1.00 97.94 81 VAL A C 1
ATOM 636 O O . VAL A 1 81 ? -6.557 -8.940 1.594 1.00 97.94 81 VAL A O 1
ATOM 639 N N . ALA A 1 82 ? -7.623 -8.868 -0.382 1.00 97.69 82 ALA A N 1
ATOM 640 C CA . ALA A 1 82 ? -7.849 -10.309 -0.451 1.00 97.69 82 ALA A CA 1
ATOM 641 C C . ALA A 1 82 ? -6.527 -11.093 -0.495 1.00 97.69 82 ALA A C 1
ATOM 643 O O . ALA A 1 82 ? -6.386 -12.087 0.228 1.00 97.69 82 ALA A O 1
ATOM 644 N N . GLU A 1 83 ? -5.545 -10.615 -1.259 1.00 97.38 83 GLU A N 1
ATOM 645 C CA . GLU A 1 83 ? -4.206 -11.197 -1.358 1.00 97.38 83 GLU A CA 1
ATOM 646 C C . GLU A 1 83 ? -3.412 -11.053 -0.054 1.00 97.38 83 GLU A C 1
ATOM 648 O O . GLU A 1 83 ? -2.803 -12.024 0.405 1.00 97.38 83 GLU A O 1
ATOM 653 N N . LEU A 1 84 ? -3.488 -9.911 0.641 1.00 96.44 84 LEU A N 1
ATOM 654 C CA . LEU A 1 84 ? -2.882 -9.775 1.974 1.00 96.44 84 LEU A CA 1
ATOM 655 C C . LEU A 1 84 ? -3.525 -10.718 3.004 1.00 96.44 84 LEU A C 1
ATOM 657 O O . LEU A 1 84 ? -2.829 -11.323 3.825 1.00 96.44 84 LEU A O 1
ATOM 661 N N . HIS A 1 85 ? -4.844 -10.907 2.957 1.00 96.25 85 HIS A N 1
ATOM 662 C CA . HIS A 1 85 ? -5.510 -11.903 3.796 1.00 96.25 85 HIS A CA 1
ATOM 663 C C . HIS A 1 85 ? -5.120 -13.335 3.428 1.00 96.25 85 HIS A C 1
ATOM 665 O O . HIS A 1 85 ? -4.984 -14.180 4.317 1.00 96.25 85 HIS A O 1
ATOM 671 N N . ALA A 1 86 ? -4.955 -13.634 2.139 1.00 94.69 86 ALA A N 1
ATOM 672 C CA . ALA A 1 86 ? -4.458 -14.926 1.690 1.00 94.69 86 ALA A CA 1
ATOM 673 C C . ALA A 1 86 ? -3.043 -15.167 2.224 1.00 94.69 86 ALA A C 1
ATOM 675 O O . ALA A 1 86 ? -2.806 -16.215 2.821 1.00 94.69 86 ALA A O 1
ATOM 676 N N . LEU A 1 87 ? -2.158 -14.172 2.118 1.00 93.81 87 LEU A N 1
ATOM 677 C CA . LEU A 1 87 ? -0.790 -14.195 2.630 1.00 93.81 87 LEU A CA 1
ATOM 678 C C . LEU A 1 87 ? -0.729 -14.524 4.130 1.00 93.81 87 LEU A C 1
ATOM 680 O O . LEU A 1 87 ? 0.047 -15.389 4.528 1.00 93.81 87 LEU A O 1
ATOM 684 N N . LEU A 1 88 ? -1.583 -13.913 4.959 1.00 94.00 88 LEU A N 1
ATOM 685 C CA . LEU A 1 88 ? -1.655 -14.206 6.401 1.00 94.00 88 LEU A CA 1
ATOM 686 C C . LEU A 1 88 ? -2.097 -15.643 6.722 1.00 94.00 88 LEU A C 1
ATOM 688 O O . LEU A 1 88 ? -1.807 -16.149 7.805 1.00 94.00 88 LEU A O 1
ATOM 692 N N . ARG A 1 89 ? -2.821 -16.293 5.805 1.00 93.62 89 ARG A N 1
ATOM 693 C CA . ARG A 1 89 ? -3.308 -17.673 5.953 1.00 93.62 89 ARG A CA 1
ATOM 694 C C . ARG A 1 89 ? -2.384 -18.710 5.312 1.00 93.62 89 ARG A C 1
ATOM 696 O O . ARG A 1 89 ? -2.652 -19.902 5.473 1.00 93.62 89 ARG A O 1
ATOM 703 N N . ARG A 1 90 ? -1.345 -18.295 4.574 1.00 89.06 90 ARG A N 1
ATOM 704 C CA . ARG A 1 90 ? -0.434 -19.228 3.897 1.00 89.06 90 ARG A CA 1
ATOM 705 C C . ARG A 1 90 ? 0.294 -20.108 4.927 1.00 89.06 90 ARG A C 1
ATOM 707 O O . ARG A 1 90 ? 0.666 -19.622 6.000 1.00 89.06 90 ARG A O 1
ATOM 714 N N . PRO A 1 91 ? 0.506 -21.401 4.625 1.00 90.06 91 PRO A N 1
ATOM 715 C CA . PRO A 1 91 ? 1.391 -22.254 5.408 1.00 90.06 91 PRO A CA 1
ATOM 716 C C . PRO A 1 91 ? 2.794 -21.642 5.536 1.00 90.06 91 PRO A C 1
ATOM 718 O O . PRO A 1 91 ? 3.274 -20.973 4.625 1.00 90.06 91 PRO A O 1
ATOM 721 N N . ALA A 1 92 ? 3.472 -21.881 6.660 1.00 80.62 92 ALA A N 1
ATOM 722 C CA . ALA A 1 92 ? 4.798 -21.306 6.921 1.00 80.62 92 ALA A CA 1
ATOM 723 C C . ALA A 1 92 ? 5.896 -21.802 5.956 1.00 80.62 92 ALA A C 1
ATOM 725 O O . ALA A 1 92 ? 6.962 -21.197 5.875 1.00 80.62 92 ALA A O 1
ATOM 726 N N . ASP A 1 93 ? 5.652 -22.918 5.272 1.00 84.12 93 ASP A N 1
ATOM 727 C CA . ASP A 1 93 ? 6.511 -23.527 4.260 1.00 84.12 93 ASP A CA 1
ATOM 728 C C . ASP A 1 93 ? 6.193 -23.070 2.827 1.00 84.12 93 ASP A C 1
ATOM 730 O O . ASP A 1 93 ? 6.905 -23.456 1.897 1.00 84.12 93 ASP A O 1
ATOM 734 N N . ASP A 1 94 ? 5.172 -22.230 2.641 1.00 88.19 94 ASP A N 1
ATOM 735 C CA . ASP A 1 94 ? 4.844 -21.659 1.339 1.00 88.19 94 ASP A CA 1
ATOM 736 C C . ASP A 1 94 ? 5.828 -20.545 0.940 1.00 88.19 94 ASP A C 1
ATOM 738 O O . ASP A 1 94 ? 6.385 -19.820 1.773 1.00 88.19 94 ASP A O 1
ATOM 742 N N . VAL A 1 95 ? 6.066 -20.405 -0.363 1.00 85.25 95 VAL A N 1
ATOM 743 C CA . VAL A 1 95 ? 7.056 -19.462 -0.891 1.00 85.25 95 VAL A CA 1
ATOM 744 C C . VAL A 1 95 ? 6.436 -18.077 -1.017 1.00 85.25 95 VAL A C 1
ATOM 746 O O . VAL A 1 95 ? 5.497 -17.864 -1.779 1.00 85.25 95 VAL A O 1
ATOM 749 N N . LEU A 1 96 ? 7.030 -17.098 -0.334 1.00 89.38 96 LEU A N 1
ATOM 750 C CA . LEU A 1 96 ? 6.710 -15.692 -0.568 1.00 89.38 96 LEU A CA 1
ATOM 751 C C . LEU A 1 96 ? 7.212 -15.256 -1.943 1.00 89.38 96 LEU A C 1
ATOM 753 O O . LEU A 1 96 ? 8.410 -15.331 -2.240 1.00 89.38 96 LEU A O 1
ATOM 757 N N . VAL A 1 97 ? 6.308 -14.730 -2.764 1.00 93.25 97 VAL A N 1
ATOM 758 C CA . VAL A 1 97 ? 6.654 -14.117 -4.045 1.00 93.25 97 VAL A CA 1
ATOM 759 C C . VAL A 1 97 ? 6.853 -12.634 -3.773 1.00 93.25 97 VAL A C 1
ATOM 761 O O . VAL A 1 97 ? 5.991 -11.807 -4.038 1.00 93.25 97 VAL A O 1
ATOM 764 N N . LEU A 1 98 ? 8.012 -12.298 -3.197 1.00 94.06 98 LEU A N 1
ATOM 765 C CA . LEU A 1 98 ? 8.249 -11.001 -2.552 1.00 94.06 98 LEU A CA 1
ATOM 766 C C . LEU A 1 98 ? 7.867 -9.783 -3.409 1.00 94.06 98 LEU A C 1
ATOM 768 O O . LEU A 1 98 ? 7.293 -8.838 -2.884 1.00 94.06 98 LEU A O 1
ATOM 772 N N . TRP A 1 99 ? 8.180 -9.779 -4.708 1.00 95.00 99 TRP A N 1
ATOM 773 C CA . TRP A 1 99 ? 7.838 -8.649 -5.583 1.00 95.00 99 TRP A CA 1
ATOM 774 C C . TRP A 1 99 ? 6.320 -8.472 -5.742 1.00 95.00 99 TRP A C 1
ATOM 776 O O . TRP A 1 99 ? 5.853 -7.343 -5.802 1.00 95.00 99 TRP A O 1
ATOM 786 N N . HIS A 1 100 ? 5.577 -9.576 -5.774 1.00 94.75 100 HIS A N 1
ATOM 787 C CA . HIS A 1 100 ? 4.128 -9.621 -5.939 1.00 94.75 100 HIS A CA 1
ATOM 788 C C . HIS A 1 100 ? 3.429 -9.258 -4.627 1.00 94.75 100 HIS A C 1
ATOM 790 O O . HIS A 1 100 ? 2.626 -8.332 -4.577 1.00 94.75 100 HIS A O 1
ATOM 796 N N . ASP A 1 101 ? 3.825 -9.905 -3.527 1.00 95.88 101 ASP A N 1
ATOM 797 C CA . ASP A 1 101 ? 3.256 -9.641 -2.202 1.00 95.88 101 ASP A CA 1
ATOM 798 C C . ASP A 1 101 ? 3.506 -8.175 -1.766 1.00 95.88 101 ASP A C 1
ATOM 800 O O . ASP A 1 101 ? 2.649 -7.540 -1.150 1.00 95.88 101 ASP A O 1
ATOM 804 N N . LEU A 1 102 ? 4.657 -7.588 -2.135 1.00 96.62 102 LEU A N 1
ATOM 805 C CA . LEU A 1 102 ? 4.931 -6.164 -1.901 1.00 96.62 102 LEU A CA 1
ATOM 806 C C . LEU A 1 102 ? 4.101 -5.227 -2.786 1.00 96.62 102 LEU A C 1
ATOM 808 O O . LEU A 1 102 ? 3.833 -4.106 -2.354 1.00 96.62 102 LEU A O 1
ATOM 812 N N . GLN A 1 103 ? 3.705 -5.636 -3.995 1.00 96.19 103 GLN A N 1
ATOM 813 C CA . GLN A 1 103 ? 2.832 -4.819 -4.842 1.00 96.19 103 GLN A CA 1
ATOM 814 C C . GLN A 1 103 ? 1.438 -4.685 -4.230 1.00 96.19 103 GLN A C 1
ATOM 816 O O . GLN A 1 103 ? 0.957 -3.559 -4.121 1.00 96.19 103 GLN A O 1
ATOM 821 N N . HIS A 1 104 ? 0.856 -5.779 -3.732 1.00 97.69 104 HIS A N 1
ATOM 822 C CA . HIS A 1 104 ? -0.430 -5.729 -3.030 1.00 97.69 104 HIS A CA 1
ATOM 823 C C . HIS A 1 104 ? -0.354 -4.902 -1.745 1.00 97.69 104 HIS A C 1
ATOM 825 O O . HIS A 1 104 ? -1.203 -4.046 -1.499 1.00 97.69 104 HIS A O 1
ATOM 831 N N . LEU A 1 105 ? 0.720 -5.057 -0.956 1.00 97.56 105 LEU A N 1
ATOM 832 C CA . LEU A 1 105 ? 0.938 -4.197 0.211 1.00 97.56 105 LEU A CA 1
ATOM 833 C C . LEU A 1 105 ? 1.014 -2.715 -0.187 1.00 97.56 105 LEU A C 1
ATOM 835 O O . LEU A 1 105 ? 0.396 -1.872 0.458 1.00 97.56 105 LEU A O 1
ATOM 839 N N . ALA A 1 106 ? 1.749 -2.382 -1.250 1.00 97.12 106 ALA A N 1
ATOM 840 C CA . ALA A 1 106 ? 1.842 -1.011 -1.744 1.00 97.12 106 ALA A CA 1
ATOM 841 C C . ALA A 1 106 ? 0.495 -0.476 -2.264 1.00 97.12 106 ALA A C 1
ATOM 843 O O . ALA A 1 106 ? 0.219 0.713 -2.102 1.00 97.12 106 ALA A O 1
ATOM 844 N N . GLY A 1 107 ? -0.338 -1.334 -2.857 1.00 97.38 107 GLY A N 1
ATOM 845 C CA . GLY A 1 107 ? -1.713 -1.032 -3.249 1.00 97.38 107 GLY A CA 1
ATOM 846 C C . GLY A 1 107 ? -2.580 -0.620 -2.061 1.00 97.38 107 GLY A C 1
ATOM 847 O O . GLY A 1 107 ? -3.135 0.480 -2.059 1.00 97.38 107 GLY A O 1
ATOM 848 N N . VAL A 1 108 ? -2.578 -1.414 -0.985 1.00 97.94 108 VAL A N 1
ATOM 849 C CA . VAL A 1 108 ? -3.297 -1.070 0.255 1.00 97.94 108 VAL A CA 1
ATOM 850 C C . VAL A 1 108 ? -2.746 0.204 0.896 1.00 97.94 108 VAL A C 1
ATOM 852 O O . VAL A 1 108 ? -3.517 1.083 1.269 1.00 97.94 108 VAL A O 1
ATOM 855 N N . LEU A 1 109 ? -1.423 0.376 0.976 1.00 97.88 109 LEU A N 1
ATOM 856 C CA . LEU A 1 109 ? -0.834 1.617 1.502 1.00 97.88 109 LEU A CA 1
ATOM 857 C C . LEU A 1 109 ? -1.232 2.849 0.669 1.00 97.88 109 LEU A C 1
ATOM 859 O O . LEU A 1 109 ? -1.420 3.932 1.224 1.00 97.88 109 LEU A O 1
ATOM 863 N N . ARG A 1 110 ? -1.393 2.693 -0.652 1.00 97.25 110 ARG A N 1
ATOM 864 C CA . ARG A 1 110 ? -1.901 3.751 -1.535 1.00 97.25 110 ARG A CA 1
ATOM 865 C C . ARG A 1 110 ? -3.369 4.063 -1.254 1.00 97.25 110 ARG A C 1
ATOM 867 O O . ARG A 1 110 ? -3.706 5.244 -1.225 1.00 97.25 110 ARG A O 1
ATOM 874 N N . LEU A 1 111 ? -4.211 3.054 -1.018 1.00 97.56 111 LEU A N 1
ATOM 875 C CA . LEU A 1 111 ? -5.595 3.270 -0.587 1.00 97.56 111 LEU A CA 1
ATOM 876 C C . LEU A 1 111 ? -5.633 4.083 0.713 1.00 97.56 111 LEU A C 1
ATOM 878 O O . LEU A 1 111 ? -6.326 5.092 0.773 1.00 97.56 111 LEU A O 1
ATOM 882 N N . LEU A 1 112 ? -4.849 3.703 1.727 1.00 97.31 112 LEU A N 1
ATOM 883 C CA . LEU A 1 112 ? -4.800 4.430 3.002 1.00 97.31 112 LEU A CA 1
ATOM 884 C C . LEU A 1 112 ? -4.402 5.899 2.810 1.00 97.31 112 LEU A C 1
ATOM 886 O O . LEU 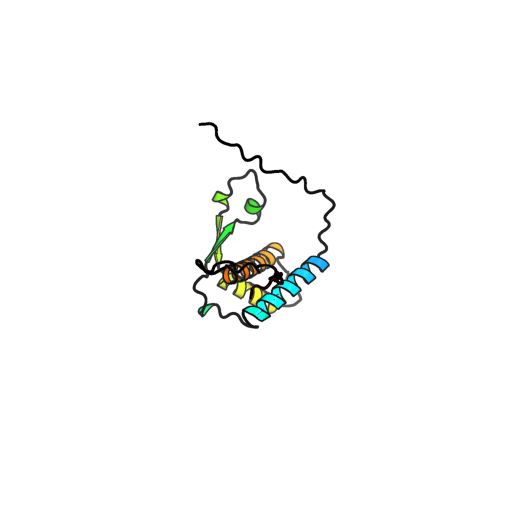A 1 112 ? -5.043 6.791 3.358 1.00 97.31 112 LEU A O 1
ATOM 890 N N . ALA A 1 113 ? -3.390 6.157 1.980 1.00 97.19 113 ALA A N 1
ATOM 891 C CA . ALA A 1 113 ? -2.987 7.519 1.639 1.00 97.19 113 ALA A CA 1
ATOM 892 C C . ALA A 1 113 ? -4.081 8.286 0.873 1.00 97.19 113 ALA A C 1
ATOM 894 O O . ALA A 1 113 ? -4.235 9.488 1.069 1.00 97.19 113 ALA A O 1
ATOM 895 N N . TYR A 1 114 ? -4.843 7.610 0.007 1.00 96.44 114 TYR A N 1
ATOM 896 C CA . TYR A 1 114 ? -5.975 8.211 -0.698 1.00 96.44 114 TYR A CA 1
ATOM 897 C C . TYR A 1 114 ? -7.099 8.616 0.266 1.00 96.44 114 TYR A C 1
ATOM 899 O O . TYR A 1 114 ? -7.637 9.713 0.142 1.00 96.44 114 TYR A O 1
ATOM 907 N N . LEU A 1 115 ? -7.425 7.765 1.243 1.00 95.00 115 LEU A N 1
ATOM 908 C CA . LEU A 1 115 ? -8.460 8.040 2.246 1.00 95.00 115 LEU A CA 1
ATOM 909 C C . LEU A 1 115 ? -8.100 9.218 3.170 1.00 95.00 115 LEU A C 1
ATOM 911 O O . LEU A 1 115 ? -9.001 9.893 3.667 1.00 95.00 115 LEU A O 1
ATOM 915 N N . ASP A 1 116 ? -6.805 9.481 3.371 1.00 96.00 116 ASP A N 1
ATOM 916 C CA . ASP A 1 116 ? -6.275 10.610 4.154 1.00 96.00 116 ASP A CA 1
ATOM 917 C C . ASP A 1 116 ? -6.179 11.925 3.350 1.00 96.00 116 ASP A C 1
ATOM 919 O O . ASP A 1 116 ? -5.854 12.977 3.904 1.00 96.00 116 ASP A O 1
ATOM 923 N N . LEU A 1 117 ? -6.470 11.917 2.039 1.00 95.56 117 LEU A N 1
ATOM 924 C CA . LEU A 1 117 ? -6.411 13.140 1.236 1.00 95.56 117 LEU A CA 1
ATOM 925 C C . LEU A 1 117 ? -7.339 14.230 1.809 1.00 95.56 117 LEU A C 1
ATOM 927 O O . LEU A 1 117 ? -8.494 13.955 2.156 1.00 95.56 117 LEU A O 1
ATOM 931 N N . PRO A 1 118 ? -6.897 15.504 1.837 1.00 92.62 118 PRO A N 1
ATOM 932 C CA . PRO A 1 118 ? -7.755 16.605 2.244 1.00 92.62 118 PRO A CA 1
ATOM 933 C C . PRO A 1 118 ? -9.027 16.647 1.399 1.00 92.62 118 PRO A C 1
ATOM 935 O O . PRO A 1 118 ? -8.980 16.610 0.166 1.00 92.62 118 PRO A O 1
ATOM 938 N N . LYS A 1 119 ? -10.181 16.784 2.059 1.00 84.12 119 LYS A N 1
ATOM 939 C CA . LYS A 1 119 ? -11.449 16.955 1.346 1.00 84.12 119 LYS A CA 1
ATOM 940 C C . LYS A 1 119 ? -11.366 18.213 0.473 1.00 84.12 119 LYS A C 1
ATOM 942 O O . LYS A 1 119 ? -10.986 19.272 0.988 1.00 84.12 119 LYS A O 1
ATOM 947 N N . PRO A 1 120 ? -11.739 18.144 -0.816 1.00 70.25 120 PRO A N 1
ATOM 948 C CA . PRO A 1 120 ? -11.701 19.311 -1.686 1.00 70.25 120 PRO A CA 1
ATOM 949 C C . PRO A 1 120 ? -12.580 20.426 -1.096 1.00 70.25 120 PRO A C 1
ATOM 951 O O . PRO A 1 120 ? -13.793 20.274 -0.975 1.00 70.25 120 PRO A O 1
ATOM 954 N N . GLY A 1 121 ? -11.944 21.531 -0.685 1.00 64.00 121 GLY A N 1
ATOM 955 C CA . GLY A 1 121 ? -12.596 22.697 -0.068 1.00 64.00 121 GLY A CA 1
ATOM 956 C C . GLY A 1 121 ? -12.299 22.941 1.420 1.00 64.00 121 GLY A C 1
ATOM 957 O O . GLY A 1 121 ? -12.771 23.941 1.959 1.00 64.00 121 GLY A O 1
ATOM 958 N N . GLY A 1 122 ? -11.516 22.091 2.093 1.00 50.03 122 GLY A N 1
ATOM 959 C CA . GLY A 1 122 ? -11.035 22.351 3.455 1.00 50.03 122 GLY A CA 1
ATOM 960 C C . GLY A 1 122 ? -9.795 23.245 3.447 1.00 50.03 122 GLY A C 1
ATOM 961 O O . GLY A 1 122 ? -8.724 22.801 3.051 1.00 50.03 122 GLY A O 1
ATOM 962 N N . ALA A 1 123 ? -9.931 24.506 3.860 1.00 48.81 123 ALA A N 1
ATOM 963 C CA . ALA A 1 123 ? -8.791 25.393 4.062 1.00 48.81 123 ALA A CA 1
ATOM 964 C C . ALA A 1 123 ? -7.810 24.776 5.073 1.00 48.81 123 ALA A C 1
ATOM 966 O O . ALA A 1 123 ? -8.213 24.409 6.177 1.00 48.81 123 ALA A O 1
ATOM 967 N N . GLU A 1 124 ? -6.529 24.703 4.712 1.00 46.66 124 GLU A N 1
ATOM 968 C CA . GLU A 1 124 ? -5.447 24.441 5.657 1.00 46.66 124 GLU A CA 1
ATOM 969 C C . GLU A 1 124 ? -5.496 25.513 6.755 1.00 46.66 124 GLU A C 1
ATOM 971 O O . GLU A 1 124 ? -5.112 26.666 6.544 1.00 46.66 124 GLU A O 1
ATOM 976 N N . THR A 1 125 ? -5.986 25.168 7.945 1.00 48.19 125 THR A N 1
ATOM 977 C CA . THR A 1 125 ? -5.809 26.023 9.118 1.00 48.19 125 THR A CA 1
ATOM 978 C C . THR A 1 125 ? -4.354 25.927 9.549 1.00 48.19 125 THR A C 1
ATOM 980 O O . THR A 1 125 ? -3.982 25.110 10.389 1.00 48.19 125 THR A O 1
ATOM 983 N N . SER A 1 126 ? -3.517 26.757 8.933 1.00 38.50 126 SER A N 1
ATOM 984 C CA . SER A 1 126 ? -2.169 27.035 9.413 1.00 38.50 126 SER A CA 1
ATOM 985 C C . SER A 1 126 ? -2.262 27.707 10.794 1.00 38.50 126 SER A C 1
ATOM 987 O O . SER A 1 126 ? -3.084 28.614 10.966 1.00 38.50 126 SER A O 1
ATOM 989 N N . PRO A 1 127 ? -1.459 27.306 11.796 1.00 41.72 127 PRO A N 1
ATOM 990 C CA . PRO A 1 127 ? -1.493 27.931 13.109 1.00 41.72 127 PRO A CA 1
ATOM 991 C C . PRO A 1 127 ? -0.874 29.330 13.008 1.00 41.72 127 PRO A C 1
ATOM 993 O O . PRO A 1 127 ? 0.340 29.476 12.858 1.00 41.72 127 PRO A O 1
ATOM 996 N N . GLN A 1 128 ? -1.699 30.380 13.078 1.00 40.88 128 GLN A N 1
ATOM 997 C CA . GLN A 1 128 ? -1.172 31.728 13.277 1.00 40.88 128 GLN A CA 1
ATOM 998 C C . GLN A 1 128 ? -0.517 31.814 14.655 1.00 40.88 128 GLN A C 1
ATOM 1000 O O . GLN A 1 128 ? -1.122 31.513 15.686 1.00 40.88 128 GLN A O 1
ATOM 1005 N N . ALA A 1 129 ? 0.753 32.208 14.619 1.00 41.56 129 ALA A N 1
ATOM 1006 C CA . ALA A 1 129 ? 1.593 32.479 15.763 1.00 41.56 129 ALA A CA 1
ATOM 1007 C C . ALA A 1 129 ? 0.975 33.536 16.690 1.00 41.56 129 ALA A C 1
ATOM 1009 O O . ALA A 1 129 ? 0.232 34.419 16.263 1.00 41.56 129 ALA A O 1
ATOM 1010 N N . GLY A 1 130 ? 1.318 33.393 17.969 1.00 38.34 130 GLY A N 1
ATOM 1011 C CA . GLY A 1 130 ? 0.786 34.120 19.110 1.00 38.34 130 GLY A CA 1
ATOM 1012 C C . GLY A 1 130 ? 0.600 35.622 18.918 1.00 38.34 130 GLY A C 1
ATOM 1013 O O . GLY A 1 130 ? 1.468 36.336 18.421 1.00 38.34 130 GLY A O 1
ATOM 1014 N N . ALA A 1 131 ? -0.533 36.083 19.437 1.00 45.09 131 ALA A N 1
ATOM 1015 C CA . ALA A 1 131 ? -0.742 37.455 19.847 1.00 45.09 131 ALA A CA 1
ATOM 1016 C C . ALA A 1 131 ? 0.380 37.889 20.807 1.00 45.09 131 ALA A C 1
ATOM 1018 O O . ALA A 1 131 ? 0.466 37.402 21.935 1.00 45.09 131 ALA A O 1
ATOM 1019 N N . SER A 1 132 ? 1.223 38.823 20.375 1.00 45.38 132 SER A N 1
ATOM 1020 C CA . SER A 1 132 ? 1.934 39.715 21.285 1.00 45.38 132 SER A CA 1
ATOM 1021 C C . SER A 1 132 ? 1.080 40.968 21.429 1.00 45.38 132 SER A C 1
ATOM 1023 O O . SER A 1 132 ? 0.958 41.750 20.488 1.00 45.38 132 SER A O 1
ATOM 1025 N N . GLY A 1 133 ? 0.424 41.096 22.581 1.00 41.38 133 GLY A N 1
ATOM 1026 C CA . GLY A 1 133 ? -0.302 42.299 22.960 1.00 41.38 133 GLY A CA 1
ATOM 1027 C C . GLY A 1 133 ? 0.665 43.460 23.168 1.00 41.38 133 GLY A C 1
ATOM 1028 O O . GLY A 1 133 ? 1.626 43.336 23.926 1.00 41.38 133 GLY A O 1
ATOM 1029 N N . ASP A 1 134 ? 0.381 44.567 22.491 1.00 41.50 134 ASP A N 1
ATOM 1030 C CA . ASP A 1 134 ? 0.875 45.887 22.856 1.00 41.50 134 ASP A CA 1
ATOM 1031 C C . ASP A 1 134 ? 0.124 46.379 24.105 1.00 41.50 134 ASP A C 1
ATOM 1033 O O . ASP A 1 134 ? -1.102 46.304 24.202 1.00 41.50 134 ASP A O 1
ATOM 1037 N N . GLU A 1 135 ? 0.890 46.901 25.051 1.00 43.81 135 GLU A N 1
ATOM 1038 C CA . GLU A 1 135 ? 0.492 47.567 26.296 1.00 43.81 135 GLU A CA 1
ATOM 1039 C C . GLU A 1 135 ? 1.133 48.980 26.267 1.00 43.81 135 GLU A C 1
ATOM 1041 O O . GLU A 1 135 ? 2.087 49.206 25.520 1.00 43.81 135 GLU A O 1
ATOM 1046 N N . PRO A 1 136 ? 0.707 49.951 27.091 1.00 58.12 136 PRO A N 1
ATOM 1047 C CA . PRO A 1 136 ? -0.473 50.797 26.923 1.00 58.12 136 PRO A CA 1
ATOM 1048 C C . PRO A 1 136 ? -0.090 52.297 26.833 1.00 58.12 136 PRO A C 1
ATOM 1050 O O . PRO A 1 136 ? 1.025 52.681 27.180 1.00 58.12 136 PRO A O 1
ATOM 1053 N N . PHE A 1 137 ? -1.019 53.198 26.480 1.00 40.41 137 PHE A N 1
ATOM 1054 C CA . PHE A 1 137 ? -0.973 54.567 27.027 1.00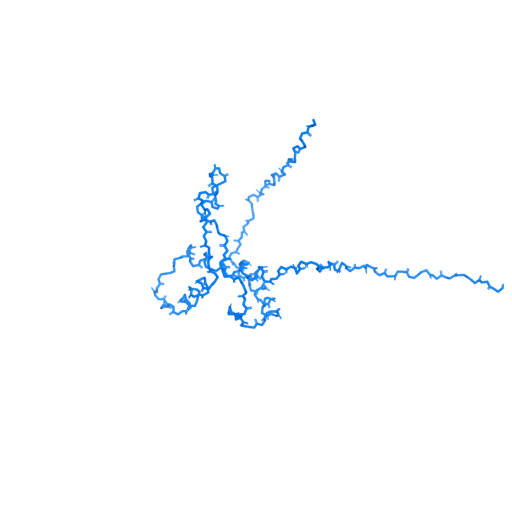 40.41 137 PHE A CA 1
ATOM 1055 C C . PHE A 1 137 ? -2.341 55.257 27.059 1.00 40.41 137 PHE A C 1
ATOM 1057 O O . PHE A 1 137 ? -3.150 55.156 26.140 1.00 40.41 137 PHE A O 1
ATOM 1064 N N . ALA A 1 138 ? -2.566 55.941 28.178 1.00 46.50 138 ALA A N 1
ATOM 1065 C CA . ALA A 1 138 ? -3.800 56.563 28.627 1.00 46.50 138 ALA A CA 1
ATOM 1066 C C . ALA A 1 138 ? -4.087 57.925 27.973 1.00 46.50 138 ALA A C 1
ATOM 1068 O O . ALA A 1 138 ? -3.171 58.635 27.564 1.00 46.50 138 ALA A O 1
ATOM 1069 N N . ALA A 1 139 ? -5.354 58.343 28.024 1.00 42.16 139 ALA A N 1
ATOM 1070 C CA . ALA A 1 139 ? -5.715 59.753 28.120 1.00 42.16 139 ALA A CA 1
ATOM 1071 C C . ALA A 1 139 ? -6.977 59.901 28.982 1.00 42.16 139 ALA A C 1
ATOM 1073 O O . ALA A 1 139 ? -8.027 59.338 28.673 1.00 42.16 139 ALA A O 1
ATOM 1074 N N . THR A 1 140 ? -6.828 60.629 30.088 1.00 59.25 140 THR A N 1
ATOM 1075 C CA . THR A 1 140 ? -7.900 61.428 30.698 1.00 59.25 140 THR A CA 1
ATOM 1076 C C . THR A 1 140 ? -7.712 62.858 30.217 1.00 59.25 140 THR A C 1
ATOM 1078 O O . THR A 1 140 ? -6.530 63.239 30.045 1.00 59.25 140 THR A O 1
#

Radius of gyration: 23.28 Å; chains: 1; bounding box: 44×85×57 Å